Protein AF-A0A2A4HLL9-F1 (afdb_monomer_lite)

Sequence (74 aa):
MPTSQTQSKHLTVHLDEQTVYMLAQLKRQIDAERHPSAPPYSMAELARLAIRKWCDHQAAPVPHPWLGKEGGEG

Secondary structure (DSSP, 8-state):
----------------HHHHHHHHHHHHHHHHHS-TTSPPPPHHHHHHHHHHHHHHHHS-----TTSS-S----

Foldseek 3Di:
DDPPDPPPDDDDDDDDPVVLVVLVVVQVVCVVVDDPPDDGDDSVNSVVVVVVVVCVVPPPPPPPPVVPDDDDDD

Radius of gyration: 20.0 Å; chains: 1; bounding box: 45×30×54 Å

Structure (mmCIF, N/CA/C/O backbone):
data_AF-A0A2A4HLL9-F1
#
_entry.id   AF-A0A2A4HLL9-F1
#
loop_
_atom_site.group_PDB
_atom_site.id
_atom_site.type_symbol
_atom_site.label_atom_id
_atom_site.label_alt_id
_atom_site.label_comp_id
_atom_site.label_asym_id
_atom_site.label_entity_id
_atom_site.label_seq_id
_atom_site.pdbx_PDB_ins_code
_atom_site.Cartn_x
_atom_site.Cartn_y
_atom_site.Cartn_z
_atom_site.occupancy
_atom_site.B_iso_or_equiv
_atom_site.auth_seq_id
_atom_site.auth_comp_id
_atom_site.auth_asym_id
_atom_site.auth_atom_id
_atom_site.pdbx_PDB_model_num
ATOM 1 N N . MET A 1 1 ? -19.830 -8.137 -28.905 1.00 45.69 1 MET A N 1
ATOM 2 C CA . MET A 1 1 ? -18.510 -7.842 -28.308 1.00 45.69 1 MET A CA 1
ATOM 3 C C . MET A 1 1 ? -18.513 -8.398 -26.894 1.00 45.69 1 MET A C 1
ATOM 5 O O . MET A 1 1 ? -19.439 -8.049 -26.171 1.00 45.69 1 MET A O 1
ATOM 9 N N . PRO A 1 2 ? -17.602 -9.303 -26.504 1.00 50.22 2 PRO A N 1
ATOM 10 C CA . PRO A 1 2 ? -17.573 -9.794 -25.134 1.00 50.22 2 PRO A CA 1
ATOM 11 C C . PRO A 1 2 ? -17.054 -8.672 -24.231 1.00 50.22 2 PRO A C 1
ATOM 13 O O . PRO A 1 2 ? -15.908 -8.244 -24.341 1.00 50.22 2 PRO A O 1
ATOM 16 N N . THR A 1 3 ? -17.917 -8.155 -23.365 1.00 55.28 3 THR A N 1
ATOM 17 C CA . THR A 1 3 ? -17.511 -7.302 -22.251 1.00 55.28 3 THR A CA 1
ATOM 18 C C . THR A 1 3 ? -16.712 -8.180 -21.297 1.00 55.28 3 THR A C 1
ATOM 20 O O . THR A 1 3 ? -17.292 -9.069 -20.673 1.00 55.28 3 THR A O 1
ATOM 23 N N . SER A 1 4 ? -15.391 -7.992 -21.229 1.00 54.94 4 SER A N 1
ATOM 24 C CA . SER A 1 4 ? -14.530 -8.684 -20.267 1.00 54.94 4 SER A CA 1
ATOM 25 C C . SER A 1 4 ? -15.062 -8.439 -18.861 1.00 54.94 4 SER A C 1
ATOM 27 O O . SER A 1 4 ? -14.866 -7.377 -18.278 1.00 54.94 4 SER A O 1
ATOM 29 N N . GLN A 1 5 ? -15.796 -9.420 -18.347 1.00 54.59 5 GLN A N 1
ATOM 30 C CA . GLN A 1 5 ? -16.312 -9.431 -16.995 1.00 54.59 5 GLN A CA 1
ATOM 31 C C . GLN A 1 5 ? -15.088 -9.537 -16.087 1.00 54.59 5 GLN A C 1
ATOM 33 O O . GLN A 1 5 ? -14.390 -10.553 -16.092 1.00 54.59 5 GLN A O 1
ATOM 38 N N . THR A 1 6 ? -14.763 -8.462 -15.372 1.00 58.41 6 THR A N 1
ATOM 39 C CA . THR A 1 6 ? -13.681 -8.442 -14.387 1.00 58.41 6 THR A CA 1
ATOM 40 C C . THR A 1 6 ? -14.081 -9.384 -13.258 1.00 58.41 6 THR A C 1
ATOM 42 O O . THR A 1 6 ? -14.739 -8.999 -12.297 1.00 58.41 6 THR A O 1
ATOM 45 N N . GLN A 1 7 ? -13.765 -10.667 -13.411 1.00 58.84 7 GLN A N 1
ATOM 46 C CA . GLN A 1 7 ? -13.954 -11.656 -12.366 1.00 58.84 7 GLN A CA 1
ATOM 47 C C . GLN A 1 7 ? -13.032 -11.259 -11.213 1.00 58.84 7 GLN A C 1
ATOM 49 O O . GLN A 1 7 ? -11.809 -11.352 -11.331 1.00 58.84 7 GLN A O 1
ATOM 54 N N . SER A 1 8 ? -13.616 -10.774 -10.119 1.00 58.38 8 SER A N 1
ATOM 55 C CA . SER A 1 8 ? -12.903 -10.438 -8.888 1.00 58.38 8 SER A CA 1
ATOM 56 C C . SER A 1 8 ? -12.335 -11.715 -8.275 1.00 58.38 8 SER A C 1
ATOM 58 O O . SER A 1 8 ? -12.960 -12.358 -7.435 1.00 58.38 8 SER A O 1
ATOM 60 N N . LYS A 1 9 ? -11.157 -12.130 -8.742 1.00 73.31 9 LYS A N 1
ATOM 61 C CA . LYS A 1 9 ? -10.420 -13.256 -8.175 1.00 73.31 9 LYS A CA 1
ATOM 62 C C . LYS A 1 9 ? -9.899 -12.817 -6.811 1.00 73.31 9 LYS A C 1
ATOM 64 O O . LYS A 1 9 ? -9.074 -11.910 -6.720 1.00 73.31 9 LYS A O 1
ATOM 69 N N . HIS A 1 10 ? -10.422 -13.426 -5.755 1.00 73.94 10 HIS A N 1
ATOM 70 C CA . HIS A 1 10 ? -9.924 -13.205 -4.406 1.00 73.94 10 HIS A CA 1
ATOM 71 C C . HIS A 1 10 ? -8.529 -13.836 -4.293 1.00 73.94 10 HIS A C 1
ATOM 73 O O . HIS A 1 10 ? -8.365 -15.023 -4.567 1.00 73.94 10 HIS A O 1
ATOM 79 N N . LEU A 1 11 ? -7.529 -13.028 -3.941 1.00 78.94 11 LEU A N 1
ATOM 80 C CA . LEU A 1 11 ? -6.141 -13.450 -3.771 1.00 78.94 11 LEU A CA 1
ATOM 81 C C . LEU A 1 11 ? -5.685 -13.064 -2.366 1.00 78.94 11 LEU A C 1
ATOM 83 O O . LEU A 1 11 ? -5.787 -11.900 -1.977 1.00 78.94 11 LEU A O 1
ATOM 87 N N . THR A 1 12 ? -5.150 -14.033 -1.634 1.00 85.75 12 THR A N 1
ATOM 88 C CA . THR A 1 12 ? -4.517 -13.811 -0.334 1.00 85.75 12 THR A CA 1
ATOM 89 C C . THR A 1 12 ? -3.005 -13.841 -0.515 1.00 85.75 12 THR A C 1
ATOM 91 O O . THR A 1 12 ? -2.473 -14.767 -1.121 1.00 85.75 12 THR A O 1
ATOM 94 N N . VAL A 1 13 ? -2.318 -12.821 0.000 1.00 82.56 13 VAL A N 1
ATOM 95 C CA . VAL A 1 13 ? -0.853 -12.729 -0.013 1.00 82.56 13 VAL A CA 1
ATOM 96 C C . VAL A 1 13 ? -0.379 -12.644 1.428 1.00 82.56 13 VAL A C 1
ATOM 98 O O . VAL A 1 13 ? -0.845 -11.790 2.183 1.00 82.56 13 VAL A O 1
ATOM 101 N N . HIS A 1 14 ? 0.538 -13.530 1.803 1.00 90.38 14 HIS A N 1
ATOM 102 C CA . HIS A 1 14 ? 1.202 -13.488 3.098 1.00 90.38 14 HIS A CA 1
ATOM 103 C C . HIS A 1 14 ? 2.471 -12.652 2.965 1.00 90.38 14 HIS A C 1
ATOM 105 O O . HIS A 1 14 ? 3.290 -12.901 2.083 1.00 90.38 14 HIS A O 1
ATOM 111 N N . LEU A 1 15 ? 2.599 -11.648 3.823 1.00 89.75 15 LEU A N 1
ATOM 112 C CA . LEU A 1 15 ? 3.770 -10.786 3.904 1.00 89.75 15 LEU A CA 1
ATOM 113 C C . LEU A 1 15 ? 4.529 -11.133 5.179 1.00 89.75 15 LEU A C 1
ATOM 115 O O . LEU A 1 15 ? 3.910 -11.447 6.198 1.00 89.75 15 LEU A O 1
ATOM 119 N N . ASP A 1 16 ? 5.853 -11.071 5.120 1.00 94.31 16 ASP A N 1
ATOM 120 C CA . ASP A 1 16 ? 6.676 -11.176 6.318 1.00 94.31 16 ASP A CA 1
ATOM 121 C C . ASP A 1 16 ? 6.499 -9.944 7.228 1.00 94.31 16 ASP A C 1
ATOM 123 O O . ASP A 1 16 ? 6.002 -8.888 6.820 1.00 94.31 16 ASP A O 1
ATOM 127 N N . GLU A 1 17 ? 6.913 -10.093 8.485 1.00 95.06 17 GLU A N 1
ATOM 128 C CA . GLU A 1 17 ? 6.768 -9.069 9.520 1.00 95.06 17 GLU A CA 1
ATOM 129 C C . GLU A 1 17 ? 7.480 -7.756 9.161 1.00 95.06 17 GLU A C 1
ATOM 131 O O . GLU A 1 17 ? 6.928 -6.671 9.365 1.00 95.06 17 GLU A O 1
ATOM 136 N N . GLN A 1 18 ? 8.670 -7.842 8.561 1.00 95.19 18 GLN A N 1
ATOM 137 C CA . GLN A 1 18 ? 9.450 -6.675 8.160 1.00 95.19 18 GLN A CA 1
ATOM 138 C C . GLN A 1 18 ? 8.727 -5.885 7.061 1.00 95.19 18 GLN A C 1
ATOM 140 O O . GLN A 1 18 ? 8.629 -4.657 7.129 1.00 95.19 18 GLN A O 1
ATOM 145 N N . THR A 1 19 ? 8.164 -6.575 6.074 1.00 92.06 19 THR A N 1
ATOM 146 C CA . THR A 1 19 ? 7.393 -5.973 4.985 1.00 92.06 19 THR A CA 1
ATOM 147 C C . THR A 1 19 ? 6.133 -5.290 5.518 1.00 92.06 19 THR A C 1
ATOM 149 O O . THR A 1 19 ? 5.820 -4.166 5.114 1.00 92.06 19 THR A O 1
ATOM 152 N N . VAL A 1 20 ? 5.430 -5.912 6.472 1.00 93.31 20 VAL A N 1
ATOM 153 C CA . VAL A 1 20 ? 4.268 -5.298 7.138 1.00 93.31 20 VAL A CA 1
ATOM 154 C C . VAL A 1 20 ? 4.677 -4.033 7.898 1.00 93.31 20 VAL A C 1
ATOM 156 O O . VAL A 1 20 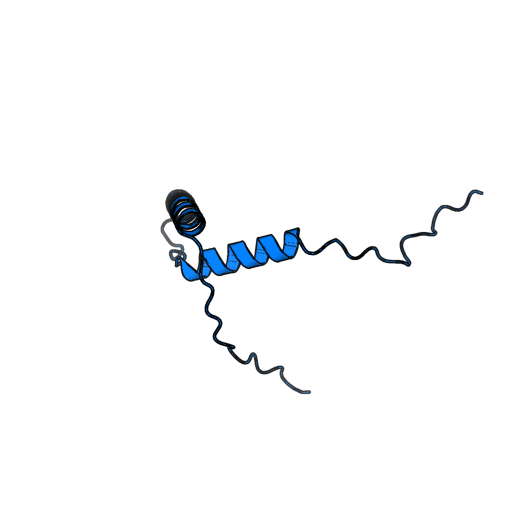? 4.002 -3.005 7.784 1.00 93.31 20 VAL A O 1
ATOM 159 N N . TYR A 1 21 ? 5.799 -4.070 8.620 1.00 95.00 21 TYR A N 1
ATOM 160 C CA . TYR A 1 21 ? 6.332 -2.907 9.329 1.00 95.00 21 TYR A CA 1
ATOM 161 C C . TYR A 1 21 ? 6.648 -1.747 8.373 1.00 95.00 21 TYR A C 1
ATOM 163 O O . TYR A 1 21 ? 6.231 -0.607 8.607 1.00 95.00 21 TYR A O 1
ATOM 171 N N . MET A 1 22 ? 7.320 -2.032 7.255 1.00 94.50 22 MET A N 1
ATOM 172 C CA . MET A 1 22 ? 7.653 -1.025 6.245 1.00 94.5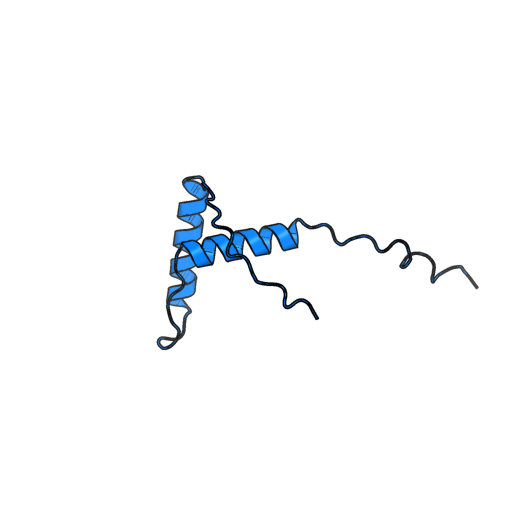0 22 MET A CA 1
ATOM 173 C C . MET A 1 22 ? 6.404 -0.420 5.593 1.00 94.50 22 MET A C 1
ATOM 175 O O . MET A 1 22 ? 6.325 0.801 5.444 1.00 94.50 22 MET A O 1
ATOM 179 N N . LEU A 1 23 ? 5.394 -1.235 5.267 1.00 92.94 23 LEU A N 1
ATOM 180 C CA . LEU A 1 23 ? 4.112 -0.746 4.746 1.00 92.94 23 LEU A CA 1
ATOM 181 C C . LEU A 1 23 ? 3.390 0.157 5.752 1.00 92.94 23 LEU A C 1
ATOM 183 O O . LEU A 1 23 ? 2.834 1.187 5.368 1.00 92.94 23 LEU A O 1
ATOM 187 N N . ALA A 1 24 ? 3.433 -0.177 7.044 1.00 93.00 24 ALA A N 1
ATOM 188 C CA . ALA A 1 24 ? 2.851 0.657 8.090 1.00 93.00 24 ALA A CA 1
ATOM 189 C C . ALA A 1 24 ? 3.585 1.995 8.256 1.00 93.00 24 ALA A C 1
ATOM 191 O O . ALA A 1 24 ? 2.955 3.031 8.485 1.00 93.00 24 ALA A O 1
ATOM 192 N N . GLN A 1 25 ? 4.911 2.003 8.121 1.00 94.19 25 GLN A N 1
ATOM 193 C CA . GLN A 1 25 ? 5.687 3.240 8.105 1.00 94.19 25 GLN A CA 1
ATOM 194 C C . GLN A 1 25 ? 5.347 4.105 6.885 1.00 94.19 25 GLN A C 1
ATOM 196 O O . GLN A 1 25 ? 5.061 5.289 7.053 1.00 94.19 25 GLN A O 1
ATOM 201 N N . LEU A 1 26 ? 5.286 3.507 5.694 1.00 91.38 26 LEU A N 1
ATOM 202 C CA . LEU A 1 26 ? 4.895 4.197 4.466 1.00 91.38 26 LEU A CA 1
ATOM 203 C C . LEU A 1 26 ? 3.486 4.794 4.577 1.00 91.38 26 LEU A C 1
ATOM 205 O O . LEU A 1 26 ? 3.266 5.947 4.215 1.00 91.38 26 LEU A O 1
ATOM 209 N N . LYS A 1 27 ? 2.533 4.039 5.138 1.00 91.19 27 LYS A N 1
ATOM 210 C CA . LYS A 1 27 ? 1.170 4.525 5.375 1.00 91.19 27 LYS A CA 1
ATOM 211 C C . LYS A 1 27 ? 1.163 5.795 6.225 1.00 91.19 27 LYS A C 1
ATOM 213 O O . LYS A 1 27 ? 0.475 6.747 5.876 1.00 91.19 27 LYS A O 1
ATOM 218 N N . ARG A 1 28 ? 1.938 5.818 7.316 1.00 90.62 28 ARG A N 1
ATOM 219 C CA . ARG A 1 28 ? 2.043 6.989 8.204 1.00 90.62 28 ARG A CA 1
ATOM 220 C C . ARG A 1 28 ? 2.599 8.214 7.482 1.00 90.62 28 ARG A C 1
ATOM 222 O O . ARG A 1 28 ? 2.100 9.307 7.709 1.00 90.62 28 ARG A O 1
ATOM 229 N N . GLN A 1 29 ? 3.591 8.032 6.611 1.00 91.31 29 GLN A N 1
ATOM 230 C CA . GLN A 1 29 ? 4.153 9.124 5.809 1.00 91.31 29 GLN A CA 1
ATOM 231 C C . GLN A 1 29 ? 3.117 9.687 4.831 1.00 91.31 29 GLN A C 1
ATOM 233 O O . GLN A 1 29 ? 2.885 10.890 4.806 1.00 91.31 29 GLN A O 1
ATOM 238 N N . ILE A 1 30 ? 2.416 8.810 4.105 1.00 89.12 30 ILE A N 1
ATOM 239 C CA . ILE A 1 30 ? 1.3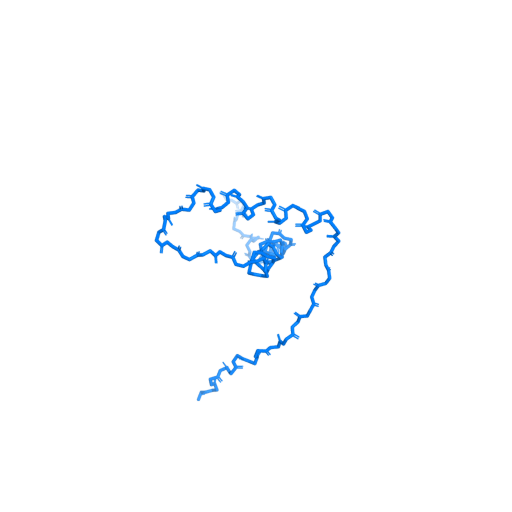61 9.220 3.168 1.00 89.12 30 ILE A CA 1
ATOM 240 C C . ILE A 1 30 ? 0.224 9.932 3.902 1.00 89.12 30 ILE A C 1
ATOM 242 O O . ILE A 1 30 ? -0.267 10.950 3.428 1.00 89.12 30 ILE A O 1
ATOM 246 N N . ASP A 1 31 ? -0.202 9.420 5.057 1.00 87.31 31 ASP A N 1
ATOM 247 C CA . ASP A 1 31 ? -1.253 10.057 5.850 1.00 87.31 31 ASP A CA 1
ATOM 248 C C . ASP A 1 31 ? -0.822 11.429 6.393 1.00 87.31 31 ASP A C 1
ATOM 250 O O . ASP A 1 31 ? -1.669 12.311 6.512 1.00 87.31 31 ASP A O 1
ATOM 254 N N . ALA A 1 32 ? 0.468 11.627 6.690 1.00 88.50 32 ALA A N 1
ATOM 255 C CA . ALA A 1 32 ? 1.008 12.910 7.140 1.00 88.50 32 ALA A CA 1
ATOM 256 C C . ALA A 1 32 ? 1.091 13.955 6.012 1.00 88.50 32 ALA A C 1
ATOM 258 O O . ALA A 1 32 ? 0.885 15.140 6.259 1.00 88.50 32 ALA A O 1
ATOM 259 N N . GLU A 1 33 ? 1.374 13.525 4.781 1.00 88.69 33 GLU A N 1
ATOM 260 C CA . GLU A 1 33 ? 1.462 14.398 3.598 1.00 88.69 33 GLU A CA 1
ATOM 261 C C . GLU A 1 33 ? 0.106 14.618 2.907 1.00 88.69 33 GLU A C 1
ATOM 263 O O . GLU A 1 33 ? -0.045 15.485 2.043 1.00 88.69 33 GLU A O 1
ATOM 268 N N . ARG A 1 34 ? -0.903 13.820 3.262 1.00 84.88 34 ARG A N 1
ATOM 269 C CA . ARG A 1 34 ? -2.203 13.826 2.600 1.00 84.88 34 ARG A CA 1
ATOM 270 C C . ARG A 1 34 ? -3.023 15.070 2.949 1.00 84.88 34 ARG A C 1
ATOM 272 O O . ARG A 1 34 ? -3.155 15.472 4.101 1.00 84.88 34 ARG A O 1
ATOM 279 N N . HIS A 1 35 ? -3.698 15.606 1.931 1.00 81.38 35 HIS A N 1
ATOM 280 C CA . HIS A 1 35 ? -4.708 16.645 2.110 1.00 81.38 35 HIS A CA 1
ATOM 281 C C . HIS A 1 35 ? -5.881 16.141 2.985 1.00 81.38 35 HIS A C 1
ATOM 283 O O . HIS A 1 35 ? -6.386 15.040 2.728 1.00 81.38 35 HIS A O 1
ATOM 289 N N . PRO A 1 36 ? -6.392 16.938 3.946 1.00 78.81 36 PRO A N 1
ATOM 290 C CA . PRO A 1 36 ? -7.397 16.495 4.922 1.00 78.81 36 PRO A CA 1
ATOM 291 C C . PRO A 1 36 ? -8.693 15.925 4.325 1.00 78.81 36 PRO A C 1
ATOM 293 O O . PRO A 1 36 ? -9.385 15.152 4.981 1.00 78.81 36 PRO A O 1
ATOM 296 N N . SER A 1 37 ? -9.035 16.303 3.089 1.00 83.38 37 SER A N 1
ATOM 297 C CA . SER A 1 37 ? -10.273 15.891 2.412 1.00 83.38 37 SER A CA 1
ATOM 298 C C . SER A 1 37 ? -10.177 14.595 1.601 1.00 83.38 37 SER A C 1
ATOM 300 O O . SER A 1 37 ? -11.211 14.032 1.245 1.00 83.38 37 SER A O 1
ATOM 302 N N . ALA A 1 38 ? -8.975 14.112 1.272 1.00 77.62 38 ALA A N 1
ATOM 303 C CA . ALA A 1 38 ? -8.837 12.819 0.597 1.00 77.62 38 ALA A CA 1
ATOM 304 C C . ALA A 1 38 ? -9.197 11.693 1.585 1.00 77.62 38 ALA A C 1
ATOM 306 O O . ALA A 1 38 ? -9.063 11.937 2.775 1.00 77.62 38 ALA A O 1
ATOM 307 N N . PRO A 1 39 ? -9.620 10.486 1.176 1.00 77.12 39 PRO A N 1
ATOM 308 C CA . PRO A 1 39 ? -9.808 9.330 2.067 1.00 77.12 39 PRO A CA 1
ATOM 309 C C . PRO A 1 39 ? -8.486 8.587 2.371 1.00 77.12 39 PRO A C 1
ATOM 311 O O . PRO A 1 39 ? -7.555 8.652 1.566 1.00 77.12 39 PRO A O 1
ATOM 314 N N . PRO A 1 40 ? -8.354 7.898 3.526 1.00 80.38 40 PRO A N 1
ATOM 315 C CA . PRO A 1 40 ? -7.134 7.171 3.874 1.00 80.38 40 PRO A CA 1
ATOM 316 C C . PRO A 1 40 ? -7.001 5.885 3.070 1.00 80.38 40 PRO A C 1
ATOM 318 O O . PRO A 1 40 ? -7.973 5.157 2.896 1.00 80.38 40 PRO A O 1
ATOM 321 N N . TYR A 1 41 ? -5.773 5.554 2.672 1.00 82.69 41 TYR A N 1
ATOM 322 C CA . TYR A 1 41 ? -5.482 4.234 2.123 1.00 82.69 41 TYR A CA 1
ATOM 323 C C . TYR A 1 41 ? -5.562 3.174 3.219 1.00 82.69 41 TYR A C 1
ATOM 325 O O . TYR A 1 41 ? -4.976 3.332 4.298 1.00 82.69 41 TYR A O 1
ATOM 333 N N . SER A 1 42 ? -6.237 2.064 2.934 1.00 89.75 42 SER A N 1
ATOM 334 C CA . SER A 1 42 ? -6.134 0.859 3.753 1.00 89.75 42 SER A CA 1
ATOM 335 C C . SER A 1 42 ? -4.773 0.182 3.559 1.00 89.75 42 SER A C 1
ATOM 337 O O . SER A 1 42 ? -4.108 0.335 2.531 1.00 89.75 42 SER A O 1
ATOM 339 N N . MET A 1 43 ? -4.360 -0.624 4.542 1.00 89.00 43 MET A N 1
ATOM 340 C CA . MET A 1 43 ? -3.110 -1.389 4.445 1.00 89.00 43 MET A CA 1
ATOM 341 C C . MET A 1 43 ? -3.114 -2.340 3.238 1.00 89.00 43 MET A C 1
ATOM 343 O O . MET A 1 43 ? -2.109 -2.480 2.547 1.00 89.00 43 MET A O 1
ATOM 347 N N . ALA A 1 44 ? -4.266 -2.953 2.947 1.00 89.12 44 ALA A N 1
ATOM 348 C CA . ALA A 1 44 ? -4.421 -3.863 1.818 1.00 89.12 44 ALA A CA 1
ATOM 349 C C . ALA A 1 44 ? -4.280 -3.146 0.466 1.00 89.12 44 ALA A C 1
ATOM 351 O O . ALA A 1 44 ? -3.706 -3.702 -0.468 1.00 89.12 44 ALA A O 1
ATOM 352 N N . GLU A 1 45 ? -4.776 -1.912 0.343 1.00 89.44 45 GLU A N 1
ATOM 353 C CA . GLU A 1 45 ? -4.595 -1.105 -0.870 1.00 89.44 45 GLU A CA 1
ATOM 354 C C . GLU A 1 45 ? -3.133 -0.728 -1.082 1.00 89.44 45 GLU A C 1
ATOM 356 O O . GLU A 1 45 ? -2.621 -0.897 -2.189 1.00 89.44 45 GLU A O 1
ATOM 361 N N . LEU A 1 46 ? -2.446 -0.296 -0.020 1.00 90.31 46 LEU A N 1
ATOM 362 C CA . LEU A 1 46 ? -1.018 0.010 -0.083 1.00 90.31 46 LEU A CA 1
ATOM 363 C C . LEU A 1 46 ? -0.187 -1.215 -0.460 1.00 90.31 46 LEU A C 1
ATOM 365 O O . LEU A 1 46 ? 0.659 -1.117 -1.347 1.00 90.31 46 LEU A O 1
ATOM 369 N N . ALA A 1 47 ? -0.467 -2.372 0.141 1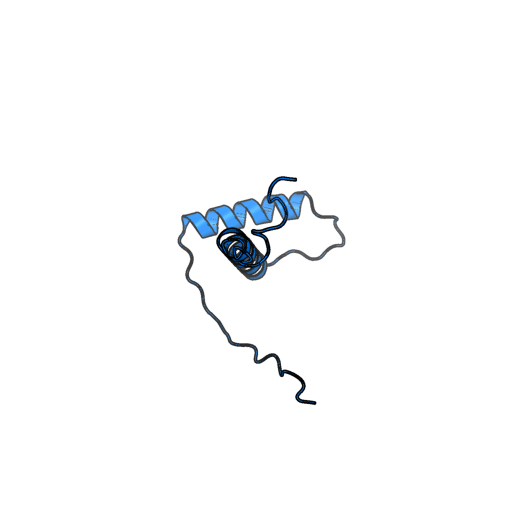.00 91.06 47 ALA A N 1
ATOM 370 C CA . ALA A 1 47 ? 0.207 -3.621 -0.199 1.00 91.06 47 ALA A CA 1
ATOM 371 C C . ALA A 1 47 ? 0.018 -3.982 -1.682 1.00 91.06 47 ALA A C 1
ATOM 373 O O . ALA A 1 47 ? 0.988 -4.281 -2.376 1.00 91.06 47 ALA A O 1
ATOM 374 N N . ARG A 1 48 ? -1.214 -3.887 -2.205 1.00 90.38 48 ARG A N 1
ATOM 375 C CA . ARG A 1 48 ? -1.497 -4.144 -3.628 1.00 90.38 48 ARG A CA 1
ATOM 376 C C . ARG A 1 48 ? -0.726 -3.203 -4.552 1.00 90.38 48 ARG A C 1
ATOM 378 O O . ARG A 1 48 ? -0.172 -3.657 -5.551 1.00 90.38 48 ARG A O 1
ATOM 385 N N . LEU A 1 49 ? -0.678 -1.911 -4.228 1.00 90.00 49 LEU A N 1
ATOM 386 C CA . LEU A 1 49 ? 0.051 -0.917 -5.018 1.00 90.00 49 LEU A CA 1
ATOM 387 C C . LEU A 1 49 ? 1.563 -1.148 -4.979 1.00 90.00 49 LEU A C 1
ATOM 389 O O . LEU A 1 49 ? 2.214 -1.053 -6.017 1.00 90.00 49 LEU A O 1
ATOM 393 N N . ALA A 1 50 ? 2.113 -1.475 -3.809 1.00 90.00 50 ALA A N 1
ATOM 394 C CA . ALA A 1 50 ? 3.528 -1.786 -3.651 1.00 90.00 50 ALA A CA 1
ATOM 395 C C . ALA A 1 50 ? 3.920 -3.018 -4.476 1.00 90.00 50 ALA A C 1
ATOM 397 O O . ALA A 1 50 ? 4.873 -2.950 -5.250 1.00 90.00 50 ALA A O 1
ATOM 398 N N . ILE A 1 51 ? 3.135 -4.100 -4.392 1.00 89.25 51 ILE A N 1
ATOM 399 C CA . ILE A 1 51 ? 3.337 -5.309 -5.203 1.00 89.25 51 ILE A CA 1
ATOM 400 C C . ILE A 1 51 ? 3.258 -4.966 -6.689 1.00 89.25 51 ILE A C 1
ATOM 402 O O . ILE A 1 51 ? 4.138 -5.358 -7.447 1.00 89.25 51 ILE A O 1
ATOM 406 N N . ARG A 1 52 ? 2.249 -4.193 -7.115 1.00 90.00 52 ARG A N 1
ATOM 407 C CA . ARG A 1 52 ? 2.109 -3.795 -8.520 1.00 90.00 52 ARG A CA 1
ATOM 408 C C . ARG A 1 52 ? 3.328 -3.022 -9.014 1.00 90.00 52 ARG A C 1
ATOM 410 O O . ARG A 1 52 ? 3.893 -3.400 -10.030 1.00 90.00 52 ARG A O 1
ATOM 417 N N . LYS A 1 53 ? 3.763 -1.998 -8.277 1.00 89.31 53 LYS A N 1
ATOM 418 C CA . LYS A 1 53 ? 4.952 -1.204 -8.620 1.00 89.31 53 LYS A CA 1
ATOM 419 C C . LYS A 1 53 ? 6.219 -2.049 -8.650 1.00 89.31 53 LYS A C 1
ATOM 421 O O . LYS A 1 53 ? 7.055 -1.848 -9.522 1.00 89.31 53 LYS A O 1
ATOM 426 N N . TRP A 1 54 ? 6.358 -2.991 -7.720 1.00 87.94 54 TRP A N 1
ATOM 427 C CA . TRP A 1 54 ? 7.474 -3.927 -7.723 1.00 87.94 54 TRP A CA 1
ATOM 428 C C . TRP A 1 54 ? 7.434 -4.827 -8.959 1.00 87.94 54 TRP A C 1
ATOM 430 O O . TRP A 1 54 ? 8.444 -4.946 -9.640 1.00 87.94 54 TRP A O 1
ATOM 440 N N . CYS A 1 55 ? 6.274 -5.385 -9.314 1.00 87.19 55 CYS A N 1
ATOM 441 C CA . CYS A 1 55 ? 6.117 -6.161 -10.543 1.00 87.19 55 CYS A CA 1
ATOM 442 C C . CYS A 1 55 ? 6.426 -5.329 -11.791 1.00 87.19 55 CYS A C 1
ATOM 444 O O . CYS A 1 55 ? 7.129 -5.818 -12.664 1.00 87.19 55 CYS A O 1
ATOM 446 N N . ASP A 1 56 ? 5.944 -4.087 -11.868 1.00 87.88 56 ASP A N 1
ATOM 447 C CA . ASP A 1 56 ? 6.210 -3.189 -12.997 1.00 87.88 56 ASP A CA 1
ATOM 448 C C . ASP A 1 56 ? 7.710 -2.840 -13.095 1.00 87.88 56 ASP A C 1
ATOM 450 O O . ASP A 1 56 ? 8.239 -2.693 -14.190 1.00 87.88 56 ASP A O 1
ATOM 454 N N . HIS A 1 57 ? 8.407 -2.737 -11.958 1.00 85.75 57 HIS A N 1
ATOM 455 C CA . HIS A 1 57 ? 9.852 -2.504 -11.900 1.00 85.75 57 HIS A CA 1
ATOM 456 C C . HIS A 1 57 ? 10.677 -3.749 -12.265 1.00 85.75 57 HIS A C 1
ATOM 458 O O . HIS A 1 57 ? 11.713 -3.631 -12.912 1.00 85.75 57 HIS A O 1
ATOM 464 N N . GLN A 1 58 ? 10.233 -4.935 -11.838 1.00 85.31 58 GLN A N 1
ATOM 465 C CA . GLN A 1 58 ? 10.896 -6.215 -12.114 1.00 85.31 58 GLN A CA 1
ATOM 466 C C . GLN A 1 58 ? 10.601 -6.757 -13.509 1.00 85.31 58 GLN A C 1
ATOM 468 O O . GLN A 1 58 ? 11.381 -7.546 -14.041 1.00 85.31 58 GLN A O 1
ATOM 473 N N . ALA A 1 59 ? 9.467 -6.377 -14.097 1.00 77.81 59 ALA A N 1
ATOM 474 C CA . ALA A 1 59 ? 9.172 -6.668 -15.483 1.00 77.81 59 ALA A CA 1
ATOM 475 C C . ALA A 1 59 ? 10.256 -5.998 -16.330 1.00 77.81 59 ALA A C 1
ATOM 477 O O . ALA A 1 59 ? 10.251 -4.783 -16.522 1.00 77.81 59 ALA A O 1
ATOM 478 N N . ALA A 1 60 ? 11.217 -6.799 -16.797 1.00 60.78 60 ALA A N 1
ATOM 479 C CA . ALA A 1 60 ? 12.248 -6.324 -17.700 1.00 60.78 60 ALA A CA 1
ATOM 480 C C . ALA A 1 60 ? 11.565 -5.585 -18.862 1.00 60.78 60 ALA A C 1
ATOM 482 O O . ALA A 1 60 ? 10.569 -6.099 -19.389 1.00 60.78 60 ALA A O 1
ATOM 483 N N . PRO A 1 61 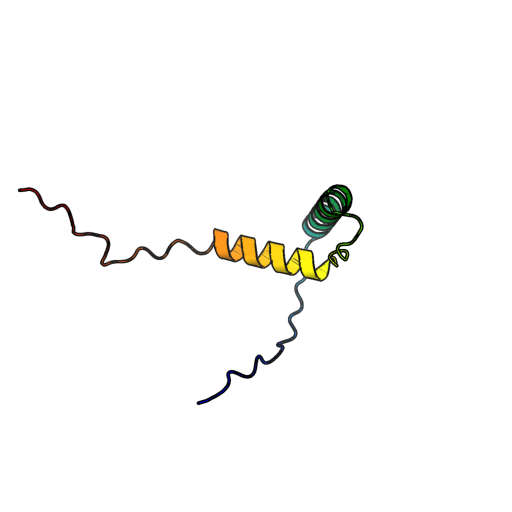? 12.059 -4.403 -19.278 1.00 64.31 61 PRO A N 1
ATOM 484 C CA . PRO A 1 61 ? 11.584 -3.803 -20.512 1.00 64.31 61 PRO A CA 1
ATOM 485 C C . PRO A 1 61 ? 11.783 -4.850 -21.602 1.00 64.31 61 PRO A C 1
ATOM 487 O O . PRO A 1 61 ? 12.904 -5.312 -21.810 1.00 64.31 61 PRO A O 1
ATOM 490 N N . VAL A 1 62 ? 10.690 -5.292 -22.229 1.00 60.97 62 VAL A N 1
ATOM 491 C CA . VAL A 1 62 ? 10.756 -6.279 -23.307 1.00 60.97 62 VAL A CA 1
ATOM 492 C C . VAL A 1 62 ? 11.697 -5.688 -24.356 1.00 60.97 62 VAL A C 1
ATOM 494 O O . VAL A 1 62 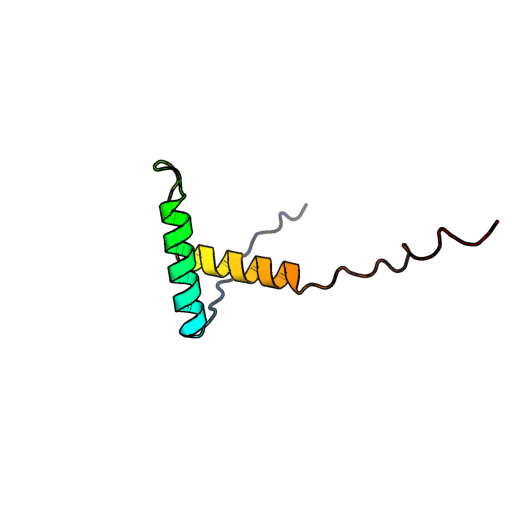? 11.371 -4.631 -24.903 1.00 60.97 62 VAL A O 1
ATOM 497 N N . PRO A 1 63 ? 12.870 -6.294 -24.624 1.00 57.69 63 PRO A N 1
ATOM 498 C CA . PRO A 1 63 ? 13.715 -5.801 -25.691 1.00 57.69 63 PRO A CA 1
ATOM 499 C C . PRO A 1 63 ? 12.912 -5.988 -26.970 1.00 57.69 63 PRO A C 1
ATOM 501 O O . PRO A 1 63 ? 12.627 -7.116 -27.357 1.00 57.69 63 PRO A O 1
ATOM 504 N N . HIS A 1 64 ? 12.465 -4.888 -27.573 1.00 61.53 64 HIS A N 1
ATOM 505 C CA . HIS A 1 64 ? 11.759 -4.917 -28.844 1.00 61.53 64 HIS A CA 1
ATOM 506 C C . HIS A 1 64 ? 12.750 -5.410 -29.905 1.00 61.53 64 HIS A C 1
ATOM 508 O O . HIS A 1 64 ? 13.660 -4.658 -30.257 1.00 61.53 64 HIS A O 1
ATOM 514 N N . PRO A 1 65 ? 12.613 -6.639 -30.439 1.00 59.47 65 PRO A N 1
ATOM 515 C CA . PRO A 1 65 ? 13.612 -7.206 -31.346 1.00 59.47 65 PRO A CA 1
ATOM 516 C C . PRO A 1 65 ? 13.697 -6.472 -32.697 1.00 59.47 65 PRO A C 1
ATOM 518 O O . PRO A 1 65 ? 14.623 -6.704 -33.463 1.00 59.47 65 PRO A O 1
ATOM 521 N N . TRP A 1 66 ? 12.757 -5.567 -32.989 1.00 60.72 66 TRP A N 1
ATOM 522 C CA . TRP A 1 66 ? 12.773 -4.685 -34.162 1.00 60.72 66 TRP A CA 1
ATOM 523 C C . TRP A 1 66 ? 13.363 -3.294 -33.890 1.00 60.72 66 TRP A C 1
ATOM 525 O O . TRP A 1 66 ? 13.616 -2.556 -34.837 1.00 60.72 66 TRP A O 1
ATOM 535 N N . LEU A 1 67 ? 13.634 -2.923 -32.633 1.00 55.50 67 LEU A N 1
ATOM 536 C CA . LEU A 1 67 ? 14.287 -1.654 -32.277 1.00 55.50 67 LEU A CA 1
ATOM 537 C C . LEU A 1 67 ? 15.819 -1.805 -32.273 1.00 55.50 67 LEU A C 1
ATOM 539 O O . LEU A 1 67 ? 16.518 -1.329 -31.384 1.00 55.50 67 LEU A O 1
ATOM 543 N N . GLY A 1 68 ? 16.325 -2.550 -33.252 1.00 59.22 68 GLY A N 1
ATOM 544 C CA . GLY A 1 68 ? 17.713 -2.974 -33.348 1.00 59.22 68 GLY A CA 1
ATOM 545 C C . GLY A 1 68 ? 18.155 -3.147 -34.793 1.00 59.22 68 GLY A C 1
ATOM 546 O O . GLY A 1 68 ? 18.758 -4.169 -35.102 1.00 59.22 68 GLY A O 1
ATOM 547 N N . LYS A 1 69 ? 17.826 -2.195 -35.683 1.00 53.72 69 LYS A N 1
ATOM 548 C CA . LYS A 1 69 ? 18.583 -1.962 -36.929 1.00 53.72 69 LYS A CA 1
ATOM 549 C C . LYS A 1 69 ? 18.227 -0.653 -37.662 1.00 53.72 69 LYS A C 1
ATOM 551 O O . LYS A 1 69 ? 17.987 -0.667 -38.858 1.00 53.72 69 LYS A O 1
ATOM 556 N N . GLU A 1 70 ? 18.233 0.489 -36.983 1.00 56.97 70 GLU A N 1
ATOM 557 C CA . GLU A 1 70 ? 18.302 1.798 -37.661 1.00 56.97 70 GLU A CA 1
ATOM 558 C C . GLU A 1 70 ? 19.600 2.465 -37.200 1.00 56.97 70 GLU A C 1
ATOM 560 O O . GLU A 1 70 ? 19.691 2.993 -36.096 1.00 56.97 70 GLU A O 1
ATOM 565 N N . GLY A 1 71 ? 20.646 2.298 -38.005 1.00 56.00 71 GLY A N 1
ATOM 566 C CA . GLY A 1 71 ? 22.012 2.722 -37.695 1.00 56.00 71 GLY A CA 1
ATOM 567 C C . GLY A 1 71 ? 23.076 1.819 -38.316 1.00 56.00 71 GLY A C 1
ATOM 568 O O . GLY A 1 71 ? 24.112 1.580 -37.705 1.00 56.00 71 GLY A O 1
ATOM 569 N N . GLY A 1 72 ? 22.795 1.255 -39.495 1.00 50.31 72 GLY A N 1
ATOM 570 C CA . GLY A 1 72 ? 23.854 0.824 -40.398 1.00 50.31 72 GLY A CA 1
ATOM 571 C C . GLY A 1 72 ? 24.466 2.070 -41.027 1.00 50.31 72 GLY A C 1
ATOM 572 O O . GLY A 1 72 ? 23.733 2.956 -41.460 1.00 50.31 72 GLY A O 1
ATOM 573 N N . GLU A 1 73 ? 25.791 2.121 -41.003 1.00 50.81 73 GLU A N 1
ATOM 574 C CA . GLU A 1 73 ? 26.649 3.107 -41.654 1.00 50.81 73 GLU A CA 1
ATOM 575 C C . GLU A 1 73 ? 26.179 3.500 -43.063 1.00 50.81 73 GLU A C 1
ATOM 577 O O . GLU A 1 73 ? 25.757 2.657 -43.860 1.00 50.81 73 GLU A O 1
ATOM 582 N N . GLY A 1 74 ? 26.336 4.789 -43.360 1.00 46.53 74 GLY A N 1
ATOM 583 C CA . GLY A 1 74 ? 26.312 5.394 -44.686 1.00 46.53 74 GLY A CA 1
ATOM 584 C C . GLY A 1 74 ? 27.017 6.736 -44.623 1.00 46.53 74 GLY A C 1
ATOM 585 O O . GLY A 1 74 ? 26.493 7.611 -43.899 1.00 46.53 74 GLY A O 1
#

Organism: NCBI:txid2042704

pLDDT: mean 77.82, std 15.51, range [45.69, 95.19]